Protein AF-A0A657LLU6-F1 (afdb_monomer_lite)

Foldseek 3Di:
DLLLVLADPQADPVLSVQAVVQVVVVVVCVVVVQDCPQQRSVLNNVVRVDHDPDHDRYPVVCVVVSVVSVVVVCCVVVPPVPDPPDDDPPCPDLVNLLVVQLVCLVVVHDDDPVSDDPVSVVVNVVVVSDDPVSCVVNVVD

Secondary structure (DSSP, 8-state):
-HHHHT--TTS-HHHHHHHHTTTHHHHHHHHTT--IIIIIHHHHHHHHSS--SSPP--GGGGHHHHHHHHHHHHHHHHS-S----SSS-----HHHHHHHHHHHHHTTPPPPGGG--HHHHHHHHHTTSS-HHHHHHTT--

Structure (mmCIF, N/CA/C/O backbone):
data_AF-A0A657LLU6-F1
#
_entry.id   AF-A0A657LLU6-F1
#
loop_
_atom_site.group_PDB
_atom_site.id
_atom_site.type_symbol
_atom_site.label_atom_id
_atom_site.label_alt_id
_atom_site.label_comp_id
_atom_site.label_asym_id
_atom_site.label_entity_id
_atom_site.label_seq_id
_atom_site.pdbx_PDB_ins_code
_atom_site.Cartn_x
_atom_site.Cartn_y
_atom_site.Cartn_z
_atom_site.occupancy
_atom_site.B_iso_or_equiv
_atom_site.auth_seq_id
_atom_site.auth_comp_id
_atom_site.auth_asym_id
_atom_site.auth_atom_id
_atom_site.pdbx_PDB_model_num
ATOM 1 N N . MET A 1 1 ? 20.378 -10.695 -11.545 1.00 58.78 1 MET A N 1
ATOM 2 C CA . MET A 1 1 ? 19.744 -12.019 -11.771 1.00 58.78 1 MET A CA 1
ATOM 3 C C . MET A 1 1 ? 18.406 -12.171 -11.033 1.00 58.78 1 MET A C 1
ATOM 5 O O . MET A 1 1 ? 17.454 -12.607 -11.664 1.00 58.78 1 MET A O 1
ATOM 9 N N . ALA A 1 2 ? 18.279 -11.768 -9.758 1.00 68.75 2 ALA A N 1
ATOM 10 C CA . ALA A 1 2 ? 17.047 -11.951 -8.966 1.00 68.75 2 ALA A CA 1
ATOM 11 C C . ALA A 1 2 ? 15.778 -11.286 -9.551 1.00 68.75 2 ALA A C 1
ATOM 13 O O . ALA A 1 2 ? 14.717 -11.901 -9.562 1.00 68.75 2 ALA A O 1
ATOM 14 N N . CYS A 1 3 ? 15.879 -10.075 -10.115 1.00 68.19 3 CYS A N 1
ATOM 15 C CA . CYS A 1 3 ? 14.708 -9.369 -10.662 1.00 68.19 3 CYS A CA 1
ATOM 16 C C . CYS A 1 3 ? 14.079 -10.062 -11.878 1.00 68.19 3 CYS A C 1
ATOM 18 O O . CYS A 1 3 ? 12.865 -10.028 -12.031 1.00 68.19 3 CYS A O 1
ATOM 20 N N . LEU A 1 4 ? 14.883 -10.710 -12.730 1.00 73.25 4 LEU A N 1
ATOM 21 C CA . LEU A 1 4 ? 14.366 -11.482 -13.867 1.00 73.25 4 LEU A CA 1
ATOM 22 C C . LEU A 1 4 ? 13.708 -12.787 -13.407 1.00 73.25 4 LEU A C 1
ATOM 24 O O . LEU A 1 4 ? 12.718 -13.203 -13.999 1.00 73.25 4 LEU A O 1
ATOM 28 N N . ALA A 1 5 ? 14.233 -13.404 -12.344 1.00 74.50 5 ALA A N 1
ATOM 29 C CA . ALA A 1 5 ? 13.663 -14.612 -11.751 1.00 74.50 5 ALA A CA 1
ATOM 30 C C . ALA A 1 5 ? 12.325 -14.344 -11.037 1.00 74.50 5 ALA A C 1
ATOM 32 O O . ALA A 1 5 ? 11.454 -15.206 -11.031 1.00 74.50 5 ALA A O 1
ATOM 33 N N . ALA A 1 6 ? 12.136 -13.144 -10.480 1.00 73.12 6 ALA A N 1
ATOM 34 C CA . ALA A 1 6 ? 10.873 -12.732 -9.866 1.00 73.12 6 ALA A CA 1
ATOM 35 C C . ALA A 1 6 ? 9.781 -12.347 -10.881 1.00 73.12 6 ALA A C 1
ATOM 37 O O . ALA A 1 6 ? 8.622 -12.191 -10.500 1.00 73.12 6 ALA A O 1
ATOM 38 N N . CYS A 1 7 ? 10.119 -12.187 -12.163 1.00 72.81 7 CYS A N 1
ATOM 39 C CA . CYS A 1 7 ? 9.133 -11.930 -13.207 1.00 72.81 7 CYS A CA 1
ATOM 40 C C . CYS A 1 7 ? 8.427 -13.232 -13.623 1.00 72.81 7 CYS A C 1
ATOM 42 O O . CYS A 1 7 ? 9.064 -14.179 -14.088 1.00 72.81 7 CYS A O 1
ATOM 44 N N . GLY A 1 8 ? 7.098 -13.254 -13.505 1.00 68.94 8 GLY A N 1
ATOM 45 C CA . GLY A 1 8 ? 6.243 -14.377 -13.893 1.00 68.94 8 GLY A CA 1
ATOM 46 C C . GLY A 1 8 ? 6.024 -14.517 -15.406 1.00 68.94 8 GLY A C 1
ATOM 47 O O . GLY A 1 8 ? 6.736 -13.933 -16.232 1.00 68.94 8 GLY A O 1
ATOM 48 N N . GLU A 1 9 ? 5.002 -15.295 -15.774 1.00 67.12 9 GLU A N 1
ATOM 49 C CA . GLU A 1 9 ? 4.618 -15.595 -17.167 1.00 67.12 9 GLU A CA 1
ATOM 50 C C . GLU A 1 9 ? 4.168 -14.371 -17.978 1.00 67.12 9 GLU A C 1
ATOM 52 O O . GLU A 1 9 ? 4.172 -14.409 -19.206 1.00 67.12 9 GLU A O 1
ATOM 57 N N . GLY A 1 10 ? 3.817 -13.261 -17.324 1.00 63.09 10 GLY A N 1
ATOM 58 C CA . GLY A 1 10 ? 3.420 -12.031 -18.007 1.00 63.09 10 GLY A CA 1
ATOM 59 C C . GLY A 1 10 ? 4.554 -11.305 -18.732 1.00 63.09 10 GLY A C 1
ATOM 60 O O . GLY A 1 10 ? 4.281 -10.386 -19.503 1.00 63.09 10 GLY A O 1
ATOM 61 N N . LEU A 1 11 ? 5.814 -11.703 -18.516 1.00 69.69 11 LEU A N 1
ATOM 62 C CA . LEU A 1 11 ? 6.972 -11.151 -19.217 1.00 69.69 11 LEU A CA 1
ATOM 63 C C . LEU A 1 11 ? 7.514 -12.169 -20.234 1.00 69.69 11 LEU A C 1
ATOM 65 O O . LEU A 1 11 ? 8.281 -13.064 -19.871 1.00 69.69 11 LEU A O 1
ATOM 69 N N . CYS A 1 12 ? 7.125 -12.015 -21.503 1.00 72.75 12 CYS A N 1
ATOM 70 C CA . CYS A 1 12 ? 7.584 -12.850 -22.620 1.00 72.75 12 CYS A CA 1
ATOM 71 C C . CYS A 1 12 ? 9.115 -12.809 -22.798 1.00 72.75 12 CYS A C 1
ATOM 73 O O . CYS A 1 12 ? 9.772 -11.839 -22.417 1.00 72.75 12 CYS A O 1
ATOM 75 N N . VAL A 1 13 ? 9.688 -13.842 -23.426 1.00 74.50 13 VAL A N 1
ATOM 76 C CA . VAL A 1 13 ? 11.148 -14.015 -23.586 1.00 74.50 13 VAL A CA 1
ATOM 77 C C . VAL A 1 13 ? 11.813 -12.829 -24.299 1.00 74.50 13 VAL A C 1
ATOM 79 O O . VAL A 1 13 ? 12.856 -12.358 -23.852 1.00 74.50 13 VAL A O 1
ATOM 82 N N . GLU A 1 14 ? 11.185 -12.276 -25.338 1.00 75.75 14 GLU A N 1
ATOM 83 C CA . GLU A 1 14 ? 11.700 -11.088 -26.039 1.00 75.75 14 GLU A CA 1
ATOM 84 C C . GLU A 1 14 ? 11.740 -9.850 -25.133 1.00 75.75 14 GLU A C 1
ATOM 86 O O . GLU A 1 14 ? 12.731 -9.122 -25.093 1.00 75.75 14 GLU A O 1
ATOM 91 N N . ALA A 1 15 ? 10.690 -9.643 -24.334 1.00 74.38 15 ALA A N 1
ATOM 92 C CA . ALA A 1 15 ? 10.636 -8.550 -23.370 1.00 74.38 15 ALA A CA 1
ATOM 93 C C . ALA A 1 15 ? 11.709 -8.705 -22.278 1.00 74.38 15 ALA A C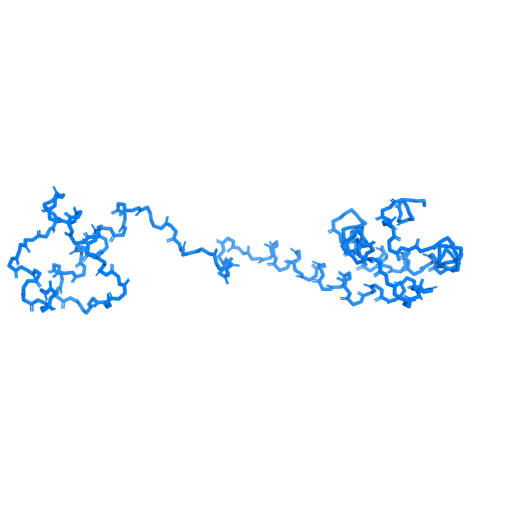 1
ATOM 95 O O . ALA A 1 15 ? 12.297 -7.710 -21.859 1.00 74.38 15 ALA A O 1
ATOM 96 N N . ARG A 1 16 ? 12.020 -9.945 -21.862 1.00 77.44 16 ARG A N 1
ATOM 97 C CA . ARG A 1 16 ? 13.098 -10.244 -20.900 1.00 77.44 16 ARG A CA 1
ATOM 98 C C . ARG A 1 16 ? 14.473 -9.831 -21.425 1.00 77.44 16 ARG A C 1
ATOM 100 O O . ARG A 1 16 ? 15.246 -9.245 -20.672 1.00 77.44 16 ARG A O 1
ATOM 107 N N . ALA A 1 17 ? 14.763 -10.087 -22.700 1.00 79.81 17 ALA A N 1
ATOM 108 C CA . ALA A 1 17 ? 16.033 -9.695 -23.309 1.00 79.81 17 ALA A CA 1
ATOM 109 C C . ALA A 1 17 ? 16.181 -8.164 -23.389 1.00 79.81 17 ALA A C 1
ATOM 111 O O . ALA A 1 17 ? 17.218 -7.615 -23.020 1.00 79.81 17 ALA A O 1
ATOM 112 N N . VAL A 1 18 ? 15.120 -7.462 -23.804 1.00 81.25 18 VAL A N 1
ATOM 113 C CA . VAL A 1 18 ? 15.137 -5.995 -23.945 1.00 81.25 18 VAL A CA 1
ATOM 114 C C . VAL A 1 18 ? 15.208 -5.301 -22.584 1.00 81.25 18 VAL A C 1
ATOM 116 O O . VAL A 1 18 ? 16.009 -4.387 -22.392 1.00 81.25 18 VAL A O 1
ATOM 119 N N . ILE A 1 19 ? 14.417 -5.752 -21.607 1.00 81.44 19 ILE A N 1
ATOM 120 C CA . ILE A 1 19 ? 14.376 -5.113 -20.289 1.00 81.44 19 ILE A CA 1
ATOM 121 C C . ILE A 1 19 ? 15.696 -5.286 -19.530 1.00 81.44 19 ILE A C 1
ATOM 123 O O . ILE A 1 19 ? 16.092 -4.387 -18.784 1.00 81.44 19 ILE A O 1
ATOM 127 N N . GLN A 1 20 ? 16.423 -6.387 -19.761 1.00 79.75 20 GLN A N 1
ATOM 128 C CA . GLN A 1 20 ? 17.731 -6.638 -19.156 1.00 79.75 20 GLN A CA 1
ATOM 129 C C . GLN A 1 20 ? 18.755 -5.547 -19.505 1.00 79.75 20 GLN A C 1
ATOM 131 O O . GLN A 1 20 ? 19.539 -5.172 -18.637 1.00 79.75 20 GLN A O 1
ATOM 136 N N . ALA A 1 21 ? 18.698 -4.964 -20.707 1.00 81.00 21 ALA A N 1
ATOM 137 C CA . ALA A 1 21 ? 19.568 -3.849 -21.091 1.00 81.00 21 ALA A CA 1
ATOM 138 C C . ALA A 1 21 ? 19.330 -2.581 -20.246 1.00 81.00 21 ALA A C 1
ATOM 140 O O . ALA A 1 21 ? 20.221 -1.751 -20.098 1.00 81.00 21 ALA A O 1
ATOM 141 N N . THR A 1 22 ? 18.145 -2.447 -19.640 1.00 79.75 22 THR A N 1
ATOM 142 C CA . THR A 1 22 ? 17.798 -1.325 -18.751 1.00 79.75 22 THR A CA 1
ATOM 143 C C . THR A 1 22 ? 18.040 -1.619 -17.268 1.00 79.75 22 THR A C 1
ATOM 145 O O . THR A 1 22 ? 17.611 -0.842 -16.417 1.00 79.75 22 THR A O 1
ATOM 148 N N . ALA A 1 23 ? 18.731 -2.719 -16.936 1.00 77.69 23 ALA A N 1
ATOM 149 C CA . ALA A 1 23 ? 19.122 -3.071 -15.568 1.00 77.69 23 ALA A CA 1
ATOM 150 C C . ALA A 1 23 ? 19.720 -1.928 -14.713 1.00 77.69 23 ALA A C 1
ATOM 152 O O . ALA A 1 23 ? 19.378 -1.906 -13.531 1.00 77.69 23 ALA A O 1
ATOM 153 N N . PRO A 1 24 ? 20.503 -0.950 -15.232 1.00 83.38 24 PRO A N 1
ATOM 154 C CA . PRO A 1 24 ? 20.995 0.172 -14.415 1.00 83.38 24 PRO A CA 1
ATOM 155 C C . PRO A 1 24 ? 19.900 1.024 -13.748 1.00 83.38 24 PRO A C 1
ATOM 157 O O . PRO A 1 24 ? 20.171 1.741 -12.790 1.00 83.38 24 PRO A O 1
ATOM 160 N N . VAL A 1 25 ? 18.643 0.942 -14.195 1.00 84.19 25 VAL A N 1
ATOM 161 C CA . VAL A 1 25 ? 17.513 1.588 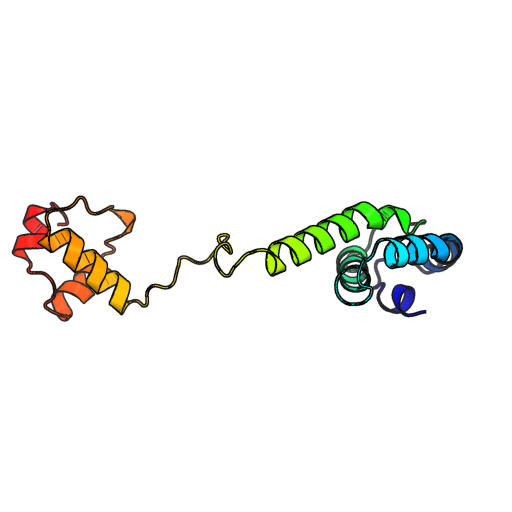-13.500 1.00 84.19 25 VAL A CA 1
ATOM 162 C C . VAL A 1 25 ? 17.298 0.990 -12.103 1.00 84.19 25 VAL A C 1
ATOM 164 O O . VAL A 1 25 ? 16.907 1.706 -11.184 1.00 84.19 25 VAL A O 1
ATOM 167 N N . ILE A 1 26 ? 17.587 -0.304 -11.926 1.00 81.69 26 ILE A N 1
ATOM 168 C CA . ILE A 1 26 ? 17.484 -0.996 -10.636 1.00 81.69 26 ILE A CA 1
ATOM 169 C C . ILE A 1 26 ? 18.549 -0.464 -9.673 1.00 81.69 26 ILE A C 1
ATOM 171 O O . ILE A 1 26 ? 18.231 -0.209 -8.515 1.00 81.69 26 ILE A O 1
ATOM 175 N N . ASP A 1 27 ? 19.774 -0.220 -10.151 1.00 83.06 27 ASP A N 1
ATOM 176 C CA . ASP A 1 27 ? 20.812 0.468 -9.372 1.00 83.06 27 ASP A CA 1
ATOM 177 C C . ASP A 1 27 ? 20.364 1.866 -8.942 1.00 83.06 27 ASP A C 1
ATOM 179 O O . ASP A 1 27 ? 20.545 2.240 -7.785 1.00 83.06 27 ASP A O 1
ATOM 183 N N . GLY A 1 28 ? 19.682 2.602 -9.825 1.00 85.38 28 GLY A N 1
ATOM 184 C CA . GLY A 1 28 ? 19.052 3.875 -9.472 1.00 85.38 28 GLY A CA 1
ATOM 185 C C . GLY A 1 28 ? 18.021 3.746 -8.345 1.00 85.38 28 GLY A C 1
ATOM 186 O O . GLY A 1 28 ? 17.942 4.617 -7.479 1.00 85.38 28 GLY A O 1
ATOM 187 N N . TRP A 1 29 ? 17.256 2.651 -8.303 1.00 84.88 29 TRP A N 1
ATOM 188 C CA . TRP A 1 29 ? 16.325 2.400 -7.204 1.00 84.88 29 TRP A CA 1
ATOM 189 C C . TRP A 1 29 ? 17.041 2.028 -5.898 1.00 84.88 29 TRP A C 1
ATOM 191 O O . TRP A 1 29 ? 16.694 2.545 -4.838 1.00 84.88 29 TRP A O 1
ATOM 201 N N . MET A 1 30 ? 18.071 1.186 -5.956 1.00 84.62 30 MET A N 1
ATOM 202 C CA . MET A 1 30 ? 18.856 0.838 -4.768 1.00 84.62 30 MET A CA 1
ATOM 203 C C . MET A 1 30 ? 19.560 2.072 -4.183 1.00 84.62 30 MET A C 1
ATOM 205 O O . MET A 1 30 ? 19.512 2.290 -2.975 1.00 84.62 30 MET A O 1
ATOM 209 N N . ALA A 1 31 ? 20.126 2.933 -5.036 1.00 84.69 31 ALA A N 1
ATOM 210 C CA . ALA A 1 31 ? 20.747 4.194 -4.626 1.00 84.69 31 ALA A CA 1
ATOM 211 C C . ALA A 1 31 ? 19.744 5.180 -3.999 1.00 84.69 31 ALA A C 1
ATOM 213 O O . ALA A 1 31 ? 20.105 5.949 -3.112 1.00 84.69 31 ALA A O 1
ATOM 214 N N . ALA A 1 32 ? 18.479 5.139 -4.424 1.00 84.81 32 ALA A N 1
ATOM 215 C CA . ALA A 1 32 ? 17.399 5.928 -3.835 1.00 84.81 32 ALA A CA 1
ATOM 216 C C . ALA A 1 32 ? 16.853 5.348 -2.511 1.00 84.81 32 ALA A C 1
ATOM 218 O O . ALA A 1 32 ? 15.982 5.963 -1.899 1.00 84.81 32 ALA A O 1
ATOM 219 N N . GLY A 1 33 ? 17.348 4.189 -2.058 1.00 85.50 33 GLY A N 1
ATOM 220 C CA . GLY A 1 33 ? 16.935 3.550 -0.804 1.00 85.50 33 GLY A CA 1
ATOM 221 C C . GLY A 1 33 ? 15.710 2.635 -0.920 1.00 85.50 33 GLY A C 1
ATOM 222 O O . GLY A 1 33 ? 15.110 2.279 0.097 1.00 85.50 33 GLY A O 1
ATOM 223 N N . TYR A 1 34 ? 15.319 2.248 -2.138 1.00 86.25 34 TYR A N 1
ATOM 224 C CA . TYR A 1 34 ? 14.293 1.223 -2.334 1.00 86.25 34 TYR A CA 1
ATOM 225 C C . TYR A 1 34 ? 14.845 -0.159 -1.982 1.00 86.25 34 TYR A C 1
ATOM 227 O O . TYR A 1 34 ? 15.967 -0.508 -2.348 1.00 86.25 34 TYR A O 1
ATOM 235 N N . ASP A 1 35 ? 14.032 -0.964 -1.301 1.00 85.62 35 ASP A N 1
ATOM 236 C CA . ASP A 1 35 ? 14.441 -2.306 -0.896 1.00 85.62 35 ASP A CA 1
ATOM 237 C C . ASP A 1 35 ? 14.161 -3.317 -2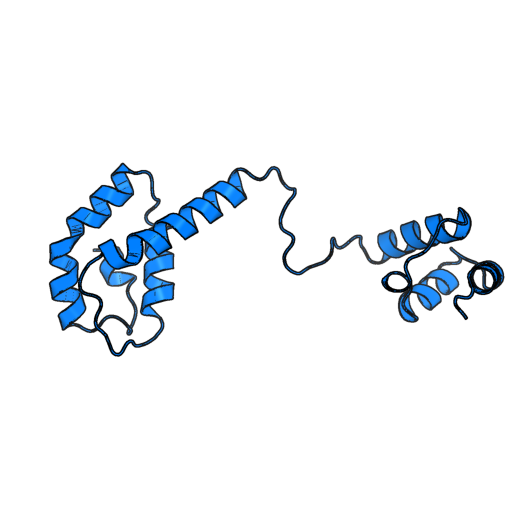.009 1.00 85.62 35 ASP A C 1
ATOM 239 O O . ASP A 1 35 ? 13.060 -3.360 -2.575 1.00 85.62 35 ASP A O 1
ATOM 243 N N . LEU A 1 36 ? 15.151 -4.155 -2.310 1.00 84.00 36 LEU A N 1
ATOM 244 C CA . LEU A 1 36 ? 15.023 -5.160 -3.353 1.00 84.00 36 LEU A CA 1
ATOM 245 C C . LEU A 1 36 ? 13.916 -6.166 -3.026 1.00 84.00 36 LEU A C 1
ATOM 247 O O . LEU A 1 36 ? 13.037 -6.386 -3.858 1.00 84.00 36 LEU A O 1
ATOM 251 N N . ASP A 1 37 ? 13.935 -6.737 -1.827 1.00 81.38 37 ASP A N 1
ATOM 252 C CA . ASP A 1 37 ? 13.046 -7.830 -1.442 1.00 81.38 37 ASP A CA 1
ATOM 253 C C . ASP A 1 37 ? 11.650 -7.323 -1.079 1.00 81.38 37 ASP A C 1
ATOM 255 O O . ASP A 1 37 ? 10.638 -7.861 -1.524 1.00 81.38 37 ASP A O 1
ATOM 259 N N . ALA A 1 38 ? 11.578 -6.220 -0.338 1.00 80.06 38 ALA A N 1
ATOM 260 C CA . ALA A 1 38 ? 10.316 -5.724 0.182 1.00 80.06 38 ALA A CA 1
ATOM 261 C C . ALA A 1 38 ? 9.572 -4.779 -0.780 1.00 80.06 38 ALA A C 1
ATOM 263 O O . ALA A 1 38 ? 8.338 -4.729 -0.709 1.00 80.06 38 ALA A O 1
ATOM 264 N N . ASP A 1 39 ? 10.257 -4.063 -1.687 1.00 84.00 39 ASP A N 1
ATOM 265 C CA . ASP A 1 39 ? 9.618 -3.145 -2.648 1.00 84.00 39 ASP A CA 1
ATOM 266 C C . ASP A 1 39 ? 9.663 -3.664 -4.089 1.00 84.00 39 ASP A C 1
ATOM 268 O O . ASP A 1 39 ? 8.627 -3.727 -4.755 1.00 84.00 39 ASP A O 1
ATOM 272 N N . ILE A 1 40 ? 10.847 -4.025 -4.586 1.00 84.19 40 ILE A N 1
ATOM 273 C CA . ILE A 1 40 ? 11.063 -4.258 -6.020 1.00 84.19 40 ILE A CA 1
ATOM 274 C C . ILE A 1 40 ? 10.501 -5.621 -6.447 1.00 84.19 40 ILE A C 1
ATOM 276 O O . ILE A 1 40 ? 9.579 -5.667 -7.265 1.00 84.19 40 ILE A O 1
ATOM 280 N N . LEU A 1 41 ? 10.991 -6.731 -5.884 1.00 85.62 41 LEU A N 1
ATOM 281 C CA . LEU A 1 41 ? 10.556 -8.090 -6.246 1.00 85.62 41 LEU A CA 1
ATOM 282 C C . LEU A 1 41 ? 9.027 -8.296 -6.182 1.00 85.62 41 LEU A C 1
ATOM 284 O O . LEU A 1 41 ? 8.461 -8.790 -7.162 1.00 85.62 41 LEU A O 1
ATOM 288 N N . PRO A 1 42 ? 8.310 -7.893 -5.116 1.00 82.88 42 PRO A N 1
ATOM 289 C CA . PRO A 1 42 ? 6.864 -8.085 -5.032 1.00 82.88 42 PRO A CA 1
ATOM 290 C C . PRO A 1 42 ? 6.081 -7.230 -6.034 1.00 82.88 42 PRO A C 1
ATOM 292 O O . PRO A 1 42 ? 5.027 -7.661 -6.505 1.00 82.88 42 PRO A O 1
ATOM 295 N N . VAL A 1 43 ? 6.572 -6.038 -6.403 1.00 85.75 43 VAL A N 1
ATOM 296 C CA . VAL A 1 43 ? 5.957 -5.237 -7.478 1.00 85.75 43 VAL A CA 1
ATOM 297 C C . VAL A 1 43 ? 6.108 -5.941 -8.817 1.00 85.75 43 VAL A C 1
ATOM 299 O O . VAL A 1 43 ? 5.141 -6.003 -9.580 1.00 85.75 43 VAL A O 1
ATOM 302 N N . LEU A 1 44 ? 7.291 -6.492 -9.089 1.00 84.06 44 LEU A N 1
ATOM 303 C CA . LEU A 1 44 ? 7.546 -7.245 -10.311 1.00 84.06 44 LEU A CA 1
ATOM 304 C C . LEU A 1 44 ? 6.654 -8.480 -10.387 1.00 84.06 44 LEU A C 1
ATOM 306 O O . LEU A 1 44 ? 5.952 -8.639 -11.385 1.00 84.06 44 LEU A O 1
ATOM 310 N N . GLN A 1 45 ? 6.581 -9.284 -9.324 1.00 81.38 45 GLN A N 1
ATOM 311 C CA . GLN A 1 45 ? 5.695 -10.451 -9.259 1.00 81.38 45 GLN A CA 1
ATOM 312 C C . GLN A 1 45 ? 4.235 -10.060 -9.498 1.00 81.38 45 GLN A C 1
ATOM 314 O O . GLN A 1 45 ? 3.598 -10.584 -10.406 1.00 81.38 45 GLN A O 1
ATOM 319 N N . ALA A 1 46 ? 3.709 -9.080 -8.756 1.00 81.62 46 ALA A N 1
ATOM 320 C CA . ALA A 1 46 ? 2.309 -8.673 -8.871 1.00 81.62 46 ALA A CA 1
ATOM 321 C C . ALA A 1 46 ? 1.955 -8.145 -10.272 1.00 81.62 46 ALA A C 1
ATOM 323 O O . ALA A 1 46 ? 0.863 -8.398 -10.782 1.00 81.62 46 ALA A O 1
ATOM 324 N N . ARG A 1 47 ? 2.870 -7.403 -10.908 1.00 79.88 47 ARG A N 1
ATOM 325 C CA . ARG A 1 47 ? 2.643 -6.808 -12.234 1.00 79.88 47 ARG A CA 1
ATOM 326 C C . ARG A 1 47 ? 2.879 -7.776 -13.387 1.00 79.88 47 ARG A C 1
ATOM 328 O O . ARG A 1 47 ? 2.283 -7.582 -14.441 1.00 79.88 47 ARG A O 1
ATOM 335 N N . THR A 1 48 ? 3.710 -8.794 -13.192 1.00 77.31 48 THR A N 1
ATOM 336 C CA . THR A 1 48 ? 3.983 -9.843 -14.190 1.00 77.31 48 THR A CA 1
ATOM 337 C C . THR A 1 48 ? 3.165 -11.116 -13.962 1.00 77.31 48 THR A C 1
ATOM 339 O O . THR A 1 48 ? 3.293 -12.065 -14.730 1.00 77.31 48 THR A O 1
ATOM 342 N N . LEU A 1 49 ? 2.286 -11.131 -12.951 1.00 75.81 49 LEU A N 1
ATOM 343 C CA . LEU A 1 49 ? 1.382 -12.247 -12.660 1.00 75.81 49 LEU A CA 1
ATOM 344 C C . LEU A 1 49 ? 0.363 -12.488 -13.782 1.00 75.81 49 LEU A C 1
ATOM 346 O O . LEU A 1 49 ? -0.022 -13.623 -14.040 1.00 75.81 49 LEU A O 1
ATOM 350 N N . ARG A 1 50 ? -0.108 -11.421 -14.438 1.00 70.44 50 ARG A N 1
ATOM 351 C CA . ARG A 1 50 ? -1.086 -11.512 -15.529 1.00 70.44 50 ARG A CA 1
ATOM 352 C C . ARG A 1 50 ? -0.403 -11.310 -16.872 1.00 70.44 50 ARG A C 1
ATOM 354 O O . ARG A 1 50 ? 0.413 -10.402 -17.025 1.00 70.44 50 ARG A O 1
ATOM 361 N N . LYS A 1 51 ? -0.795 -12.126 -17.851 1.00 66.19 51 LYS A N 1
ATOM 362 C CA . LYS A 1 51 ? -0.354 -11.989 -19.239 1.00 66.19 51 LYS A CA 1
ATOM 363 C C . LYS A 1 51 ? -0.827 -10.646 -19.798 1.00 66.19 51 LYS A C 1
ATOM 365 O O . LYS A 1 51 ? -2.003 -10.303 -19.673 1.00 66.19 51 LYS A O 1
ATOM 370 N N . ARG A 1 52 ? 0.103 -9.877 -20.364 1.00 66.38 52 ARG A N 1
ATOM 371 C CA . ARG A 1 52 ? -0.178 -8.619 -21.066 1.00 66.38 52 ARG A CA 1
ATOM 372 C C . ARG A 1 52 ? -0.074 -8.827 -22.568 1.00 66.38 52 ARG A C 1
ATOM 374 O O . ARG A 1 52 ? 0.777 -9.588 -23.017 1.00 66.38 52 ARG A O 1
ATOM 381 N N . ASP A 1 53 ? -0.908 -8.089 -23.291 1.00 66.69 53 ASP A N 1
ATOM 382 C CA . ASP A 1 53 ? -0.821 -7.944 -24.746 1.00 66.69 53 ASP A CA 1
ATOM 383 C C . ASP A 1 53 ? 0.394 -7.080 -25.128 1.00 66.69 53 ASP A C 1
ATOM 385 O O . ASP A 1 53 ? 1.194 -7.447 -25.982 1.00 66.69 53 ASP A O 1
ATOM 389 N N . ASP A 1 54 ? 0.615 -5.985 -24.389 1.00 71.75 54 ASP A N 1
ATOM 390 C CA . ASP A 1 54 ? 1.753 -5.088 -24.593 1.00 71.75 54 ASP A CA 1
ATOM 391 C C . ASP A 1 54 ? 2.992 -5.484 -23.767 1.00 71.75 54 ASP A C 1
ATOM 393 O O . ASP A 1 54 ? 2.954 -5.394 -22.523 1.00 71.75 54 ASP A O 1
ATOM 397 N N . PRO A 1 55 ? 4.121 -5.828 -24.421 1.00 70.38 55 PRO A N 1
ATOM 398 C CA . PRO A 1 55 ? 5.352 -6.215 -23.746 1.00 70.38 55 PRO A CA 1
ATOM 399 C C . PRO A 1 55 ? 6.027 -5.017 -23.068 1.00 70.38 55 PRO A C 1
ATOM 401 O O . PRO A 1 55 ? 6.258 -3.970 -23.675 1.00 70.38 55 PRO A O 1
ATOM 404 N N . ILE A 1 56 ? 6.402 -5.188 -21.801 1.00 76.75 56 ILE A N 1
ATOM 405 C CA . ILE A 1 56 ? 7.118 -4.170 -21.024 1.00 76.75 56 ILE A CA 1
ATOM 406 C C . ILE A 1 56 ? 8.599 -4.214 -21.399 1.00 76.75 56 ILE A C 1
ATOM 408 O O . ILE A 1 56 ? 9.256 -5.235 -21.218 1.00 76.75 56 ILE A O 1
ATOM 412 N N . ARG A 1 57 ? 9.129 -3.101 -21.911 1.00 79.19 57 ARG A N 1
ATOM 413 C CA . ARG A 1 57 ? 10.495 -3.037 -22.463 1.00 79.19 57 ARG A CA 1
ATOM 414 C C . ARG A 1 57 ? 11.517 -2.367 -21.545 1.00 79.19 57 ARG A C 1
ATOM 416 O O . ARG A 1 57 ? 12.707 -2.469 -21.807 1.00 79.19 57 ARG A O 1
ATOM 423 N N . THR A 1 58 ? 11.086 -1.684 -20.483 1.00 82.06 58 THR A N 1
ATOM 424 C CA . THR A 1 58 ? 11.988 -0.937 -19.592 1.00 82.06 58 THR A CA 1
ATOM 425 C C . THR A 1 58 ? 11.607 -1.115 -18.125 1.00 82.06 58 THR A C 1
ATOM 427 O O . THR A 1 58 ? 10.423 -1.125 -17.777 1.00 82.06 58 THR A O 1
ATOM 430 N N . TRP A 1 59 ? 12.605 -1.206 -17.238 1.00 83.00 59 TRP A N 1
ATOM 431 C CA . TRP A 1 59 ? 12.352 -1.243 -15.790 1.00 83.00 59 TRP A CA 1
ATOM 432 C C . TRP A 1 59 ? 11.699 0.050 -15.286 1.00 83.00 59 TRP A C 1
ATOM 434 O O . TRP A 1 59 ? 10.904 0.007 -14.351 1.00 83.00 59 TRP A O 1
ATOM 444 N N . ALA A 1 60 ? 11.933 1.182 -15.959 1.00 83.38 60 ALA A N 1
ATOM 445 C CA . ALA A 1 60 ? 11.350 2.480 -15.616 1.00 83.38 60 ALA A CA 1
ATOM 446 C C . ALA A 1 60 ? 9.809 2.472 -15.553 1.00 83.38 60 ALA A C 1
ATOM 448 O O . ALA A 1 60 ? 9.220 3.243 -14.797 1.00 83.38 60 ALA A O 1
ATOM 449 N N . TYR A 1 61 ? 9.151 1.566 -16.286 1.00 83.44 61 TYR A N 1
ATOM 450 C CA . TYR A 1 61 ? 7.704 1.366 -16.198 1.00 83.44 61 TYR A CA 1
ATOM 451 C C . TYR A 1 61 ? 7.231 1.018 -14.775 1.00 83.44 61 TYR A C 1
ATOM 453 O O . TYR A 1 61 ? 6.140 1.409 -14.360 1.00 83.44 61 TYR A O 1
ATOM 461 N N . PHE A 1 62 ? 8.052 0.299 -14.006 1.00 83.19 62 PHE A N 1
ATOM 462 C CA . PHE A 1 62 ? 7.715 -0.121 -12.649 1.00 83.19 62 PHE A CA 1
ATOM 463 C C . PHE A 1 62 ? 8.052 0.932 -11.591 1.00 83.19 62 PHE A C 1
ATOM 465 O O . PHE A 1 62 ? 7.529 0.827 -10.485 1.00 83.19 62 PHE A O 1
ATOM 472 N N . THR A 1 63 ? 8.829 1.974 -11.917 1.00 85.75 63 THR A N 1
ATOM 473 C CA . THR A 1 63 ? 9.197 3.059 -10.988 1.00 85.75 63 THR A CA 1
ATOM 474 C C . THR A 1 63 ? 8.008 3.613 -10.191 1.00 85.75 63 THR A C 1
ATOM 476 O O . THR A 1 63 ? 8.093 3.625 -8.964 1.00 85.75 63 THR A O 1
ATOM 479 N N . PRO A 1 64 ? 6.868 4.012 -10.800 1.00 85.25 64 PRO A N 1
ATOM 480 C CA . PRO A 1 64 ? 5.734 4.523 -10.025 1.00 85.25 64 PRO A CA 1
ATOM 481 C C . PRO A 1 64 ? 5.117 3.467 -9.095 1.00 85.25 64 PRO A C 1
ATOM 483 O O . PRO A 1 64 ? 4.603 3.798 -8.027 1.00 85.25 64 PRO A O 1
ATOM 486 N N . ALA A 1 65 ? 5.164 2.188 -9.474 1.00 84.81 65 ALA A N 1
ATOM 487 C CA . ALA A 1 65 ? 4.637 1.102 -8.655 1.00 84.81 65 ALA A CA 1
ATOM 488 C C . ALA A 1 65 ? 5.567 0.760 -7.477 1.00 84.81 65 ALA A C 1
ATOM 490 O O . ALA A 1 65 ? 5.073 0.549 -6.370 1.00 84.81 65 ALA A O 1
ATOM 491 N N . VAL A 1 66 ? 6.887 0.768 -7.699 1.00 86.44 66 VAL A N 1
ATOM 492 C CA . VAL A 1 66 ? 7.911 0.612 -6.652 1.00 86.44 66 VAL A CA 1
ATOM 493 C C . VAL A 1 66 ? 7.835 1.776 -5.666 1.00 86.44 66 VAL A C 1
ATOM 495 O O . VAL A 1 66 ? 7.711 1.543 -4.466 1.00 86.44 66 VAL A O 1
ATOM 498 N N . ALA A 1 67 ? 7.767 3.016 -6.162 1.00 85.88 67 ALA A N 1
ATOM 499 C CA . ALA A 1 67 ? 7.611 4.209 -5.331 1.00 85.88 67 ALA A CA 1
ATOM 500 C C . ALA A 1 67 ? 6.346 4.150 -4.464 1.00 85.88 67 ALA A C 1
ATOM 502 O O . ALA A 1 67 ? 6.397 4.413 -3.264 1.00 85.88 67 ALA A O 1
ATOM 503 N N . LYS A 1 68 ? 5.208 3.736 -5.042 1.00 83.50 68 LYS A N 1
ATOM 504 C CA . LYS A 1 68 ? 3.958 3.570 -4.290 1.00 83.50 68 LYS A CA 1
ATOM 505 C C . LYS A 1 68 ? 4.088 2.523 -3.184 1.00 83.50 68 LYS A C 1
ATOM 507 O O . LYS A 1 68 ? 3.620 2.767 -2.075 1.00 83.50 68 LYS A O 1
ATOM 512 N N . ARG A 1 69 ? 4.696 1.368 -3.466 1.00 85.94 69 ARG A N 1
ATOM 513 C CA . ARG A 1 69 ? 4.868 0.301 -2.470 1.00 85.94 69 ARG A CA 1
ATOM 514 C C . ARG A 1 69 ? 5.814 0.720 -1.348 1.00 85.94 69 ARG A C 1
ATOM 516 O O . ARG A 1 69 ? 5.488 0.520 -0.183 1.00 85.94 69 ARG A O 1
ATOM 523 N N . HIS A 1 70 ? 6.914 1.374 -1.694 1.00 85.38 70 HIS A N 1
ATOM 524 C CA . HIS A 1 70 ? 7.841 1.927 -0.720 1.00 85.38 70 HIS A CA 1
ATOM 525 C C . HIS A 1 70 ? 7.166 2.965 0.174 1.00 85.38 70 HIS A C 1
ATOM 527 O O . HIS A 1 70 ? 7.241 2.867 1.394 1.00 85.38 70 HIS A O 1
ATOM 533 N N . ALA A 1 71 ? 6.412 3.900 -0.411 1.00 83.56 71 ALA A N 1
ATOM 534 C CA . ALA A 1 71 ? 5.633 4.871 0.349 1.00 83.56 71 ALA A CA 1
ATOM 535 C C . ALA A 1 71 ? 4.611 4.190 1.272 1.00 83.56 71 ALA A C 1
ATOM 537 O O . ALA A 1 71 ? 4.446 4.611 2.412 1.00 83.56 71 ALA A O 1
ATOM 538 N N . GLN A 1 72 ? 3.959 3.109 0.827 1.00 81.31 72 GLN A N 1
ATOM 539 C CA . GLN A 1 72 ? 3.073 2.312 1.680 1.00 81.31 72 GLN A CA 1
ATOM 540 C C . GLN A 1 72 ? 3.829 1.647 2.831 1.00 81.31 72 GLN A C 1
ATOM 542 O O . GLN A 1 72 ? 3.350 1.694 3.960 1.00 81.31 72 GLN A O 1
ATOM 547 N N . ARG A 1 73 ? 5.007 1.065 2.584 1.00 81.31 73 ARG A N 1
ATOM 548 C CA . ARG A 1 73 ? 5.831 0.445 3.629 1.00 81.31 73 ARG A CA 1
ATOM 549 C C . ARG A 1 73 ? 6.327 1.474 4.638 1.00 81.31 73 ARG A C 1
ATOM 551 O O . ARG A 1 73 ? 6.206 1.253 5.838 1.00 81.31 73 ARG A O 1
ATOM 558 N N . VAL A 1 74 ? 6.835 2.608 4.164 1.00 78.62 74 VAL A N 1
ATOM 559 C CA . VAL A 1 74 ? 7.269 3.717 5.017 1.00 78.62 74 VAL A CA 1
ATOM 560 C C . VAL A 1 74 ? 6.082 4.271 5.801 1.00 78.62 74 VAL A C 1
ATOM 562 O O . VAL A 1 74 ? 6.201 4.460 7.002 1.00 78.62 74 VAL A O 1
ATOM 565 N N . ALA A 1 75 ? 4.907 4.442 5.190 1.00 75.06 75 ALA A N 1
ATOM 566 C CA . ALA A 1 75 ? 3.705 4.871 5.903 1.00 75.06 75 ALA A CA 1
ATOM 567 C C . ALA A 1 75 ? 3.228 3.838 6.939 1.00 75.06 75 ALA A C 1
ATOM 569 O O . ALA A 1 75 ? 2.748 4.224 7.998 1.00 75.06 75 ALA A O 1
ATOM 570 N N . LEU A 1 76 ? 3.359 2.537 6.663 1.00 67.75 76 LEU A N 1
ATOM 571 C CA . LEU A 1 76 ? 3.046 1.468 7.617 1.00 67.75 76 LEU A CA 1
ATOM 572 C C . LEU A 1 76 ? 4.042 1.437 8.784 1.00 67.75 76 LEU A C 1
ATOM 574 O O . LEU A 1 76 ? 3.622 1.232 9.917 1.00 67.75 76 LEU A O 1
ATOM 578 N N . THR A 1 77 ? 5.332 1.680 8.527 1.00 65.69 77 THR A N 1
ATOM 579 C CA . THR A 1 77 ? 6.376 1.692 9.566 1.00 65.69 77 THR A CA 1
ATOM 580 C C . THR A 1 77 ? 6.387 2.988 10.379 1.00 65.69 77 THR A C 1
ATOM 582 O O . THR A 1 77 ? 6.698 2.964 11.564 1.00 65.69 77 THR A O 1
ATOM 585 N N . ALA A 1 78 ? 6.048 4.117 9.750 1.00 59.53 78 ALA A N 1
ATOM 586 C CA . ALA A 1 78 ? 5.980 5.436 10.373 1.00 59.53 78 ALA A CA 1
ATOM 587 C C . ALA A 1 78 ? 4.637 5.688 11.064 1.00 59.53 78 ALA A C 1
ATOM 589 O O . ALA A 1 78 ? 4.512 6.659 11.803 1.00 59.53 78 ALA A O 1
ATOM 590 N N . LYS A 1 79 ? 3.630 4.833 10.850 1.00 47.75 79 LYS A N 1
ATOM 591 C CA . LYS A 1 79 ? 2.402 4.853 11.642 1.00 47.75 79 LYS A CA 1
ATOM 592 C C . LYS A 1 79 ? 2.694 4.259 13.022 1.00 47.75 79 LYS A C 1
ATOM 594 O O . LYS A 1 79 ? 2.863 3.043 13.127 1.00 47.75 79 LYS A O 1
ATOM 599 N N . PRO A 1 80 ? 2.693 5.057 14.105 1.00 46.88 80 PRO A N 1
ATOM 600 C CA . PRO A 1 80 ? 2.672 4.499 15.446 1.00 46.88 80 PRO A CA 1
ATOM 601 C C . PRO A 1 80 ? 1.329 3.799 15.641 1.00 46.88 80 PRO A C 1
ATOM 603 O O . PRO A 1 80 ? 0.352 4.473 15.919 1.00 46.88 80 PRO A O 1
ATOM 606 N N . LYS A 1 81 ? 1.261 2.476 15.434 1.00 46.75 81 LYS A N 1
ATOM 607 C CA . LYS A 1 81 ? 0.211 1.538 15.902 1.00 46.75 81 LYS A CA 1
ATOM 608 C C . LYS A 1 81 ? -1.275 1.960 15.784 1.00 46.75 81 LYS A C 1
ATOM 610 O O . LYS A 1 81 ? -2.130 1.308 16.369 1.00 46.75 81 LYS A O 1
ATOM 615 N N . SER A 1 82 ? -1.586 2.987 14.999 1.00 42.78 82 SER A N 1
ATOM 616 C CA . SER A 1 82 ? -2.874 3.677 14.964 1.00 42.78 82 SER A CA 1
ATOM 617 C C . SER A 1 82 ? -3.069 4.271 13.576 1.00 42.78 82 SER A C 1
ATOM 619 O O . SER A 1 82 ? -2.898 5.467 13.381 1.00 42.78 82 SER A O 1
ATOM 621 N N . ALA A 1 83 ? -3.320 3.415 12.584 1.00 44.00 83 ALA A N 1
ATOM 622 C CA . ALA A 1 83 ? -4.098 3.739 11.382 1.00 44.00 83 ALA A CA 1
ATOM 623 C C . ALA A 1 83 ? -3.998 2.577 10.385 1.00 44.00 83 ALA A C 1
ATOM 625 O O . ALA A 1 83 ? -3.219 2.596 9.435 1.00 44.00 83 ALA A O 1
ATOM 626 N N . GLY A 1 84 ? -4.813 1.555 10.597 1.00 39.28 84 GLY A N 1
ATOM 627 C CA . GLY A 1 84 ? -5.056 0.474 9.645 1.00 39.28 84 GLY A CA 1
ATOM 628 C C . GLY A 1 84 ? -6.542 0.338 9.338 1.00 39.28 84 GLY A C 1
ATOM 629 O O . GLY A 1 84 ? -7.018 -0.773 9.174 1.00 39.28 84 GLY A O 1
ATOM 630 N N . GLU A 1 85 ? -7.294 1.440 9.301 1.00 43.28 85 GLU A N 1
ATOM 631 C CA . GLU A 1 85 ? -8.683 1.435 8.842 1.00 43.28 85 GLU A CA 1
ATOM 632 C C . GLU A 1 85 ? -8.722 1.433 7.312 1.00 43.28 85 GLU A C 1
ATOM 634 O O . GLU A 1 85 ? -8.784 2.459 6.640 1.00 43.28 85 GLU A O 1
ATOM 639 N N . THR A 1 86 ? -8.685 0.233 6.745 1.00 41.91 86 THR A N 1
ATOM 640 C CA . THR A 1 86 ? -9.660 -0.156 5.727 1.00 41.91 86 THR A CA 1
ATOM 641 C C . THR A 1 86 ? -9.964 -1.635 5.961 1.00 41.91 86 THR A C 1
ATOM 643 O O . THR A 1 86 ? -9.132 -2.492 5.696 1.00 41.91 86 THR A O 1
ATOM 646 N N . GLN A 1 87 ? -11.166 -1.895 6.487 1.00 40.72 87 GLN A N 1
ATOM 647 C CA . GLN A 1 87 ? -11.835 -3.203 6.566 1.00 40.72 87 GLN A CA 1
ATOM 648 C C . GLN A 1 87 ? -11.370 -4.212 7.629 1.00 40.72 87 GLN A C 1
ATOM 650 O O . GLN A 1 87 ? -11.153 -5.380 7.338 1.00 40.72 87 GLN A O 1
ATOM 655 N N . THR A 1 88 ? -11.387 -3.822 8.900 1.00 37.22 88 THR A N 1
ATOM 656 C CA . THR A 1 88 ? -12.163 -4.531 9.939 1.00 37.22 88 THR A CA 1
ATOM 657 C C . THR A 1 88 ? -12.350 -3.535 11.080 1.00 37.22 88 THR A C 1
ATOM 659 O O . THR A 1 88 ? -11.410 -2.817 11.409 1.00 37.22 88 THR A O 1
ATOM 662 N N . ALA A 1 89 ? -13.563 -3.410 11.622 1.00 43.97 89 ALA A N 1
ATOM 663 C CA . ALA A 1 89 ? -13.827 -2.584 12.801 1.00 43.97 89 ALA A CA 1
ATOM 664 C C . ALA A 1 89 ? -12.788 -2.883 13.901 1.00 43.97 89 ALA A C 1
ATOM 666 O O . ALA A 1 89 ? -12.299 -4.017 13.939 1.00 43.97 89 ALA A O 1
ATOM 667 N N . PRO A 1 90 ? -12.447 -1.933 14.796 1.00 42.38 90 PRO A N 1
ATOM 668 C CA . PRO A 1 90 ? -11.703 -2.288 15.992 1.00 42.38 90 PRO A CA 1
ATOM 669 C C . PRO A 1 90 ? -12.498 -3.409 16.645 1.00 42.38 90 PRO A C 1
ATOM 671 O O . PRO A 1 90 ? -13.644 -3.202 17.049 1.00 42.38 90 PRO A O 1
ATOM 674 N N . THR A 1 91 ? -11.942 -4.616 16.681 1.00 52.12 91 THR A N 1
ATOM 675 C CA . THR A 1 91 ? -12.521 -5.696 17.463 1.00 52.12 91 THR A CA 1
ATOM 676 C C . THR A 1 91 ? -12.235 -5.344 18.918 1.00 52.12 91 THR A C 1
ATOM 678 O O . THR A 1 91 ? -11.429 -5.989 19.579 1.00 52.12 91 THR A O 1
ATOM 681 N N . LEU A 1 92 ? -12.906 -4.298 19.423 1.00 55.00 92 LEU A N 1
ATOM 682 C CA . LEU A 1 92 ? -13.484 -4.382 20.750 1.00 55.00 92 LEU A CA 1
ATOM 683 C C . LEU A 1 92 ? -14.082 -5.777 20.779 1.00 55.00 92 LEU A C 1
ATOM 685 O O . LEU A 1 92 ? -14.890 -6.140 19.912 1.00 55.00 92 LEU A O 1
ATOM 689 N N . SER A 1 93 ? -13.559 -6.606 21.670 1.00 63.25 93 SER A N 1
ATOM 690 C CA . SER A 1 93 ? -14.074 -7.954 21.834 1.00 63.25 93 SER A CA 1
ATOM 691 C C . SER A 1 93 ? -15.597 -7.867 21.950 1.00 63.25 93 SER A C 1
ATOM 693 O O . SER A 1 93 ? -16.134 -6.856 22.410 1.00 63.25 93 SER A O 1
ATOM 695 N N . ALA A 1 94 ? -16.325 -8.903 21.527 1.00 65.62 94 ALA A N 1
ATOM 696 C CA . ALA A 1 94 ? -17.787 -8.887 21.632 1.00 65.62 94 ALA A CA 1
ATOM 697 C C . ALA A 1 94 ? -18.247 -8.456 23.043 1.00 65.62 94 ALA A C 1
ATOM 699 O O . ALA A 1 94 ? -19.230 -7.739 23.183 1.00 65.62 94 ALA A O 1
ATOM 700 N N . GLN A 1 95 ? -17.456 -8.793 24.067 1.00 69.06 95 GLN A N 1
ATOM 701 C CA . GLN A 1 95 ? -17.626 -8.351 25.445 1.00 69.06 95 GLN A CA 1
ATOM 702 C C . GLN A 1 95 ? -17.475 -6.835 25.659 1.00 69.06 95 GLN A C 1
ATOM 704 O O . GLN A 1 95 ? -18.286 -6.230 26.355 1.00 69.06 95 GLN A O 1
ATOM 709 N N . GLU A 1 96 ? -16.462 -6.198 25.081 1.00 76.12 96 GLU A N 1
ATOM 710 C CA . GLU A 1 96 ? -16.250 -4.753 25.206 1.00 76.12 96 GLU A CA 1
ATOM 711 C C . GLU A 1 96 ? -17.319 -3.947 24.472 1.00 76.12 96 GLU A C 1
ATOM 713 O O . GLU A 1 96 ? -17.787 -2.935 24.992 1.00 76.12 96 GLU A O 1
ATOM 718 N N . ILE A 1 97 ? -17.781 -4.437 23.317 1.00 75.19 97 ILE A N 1
ATOM 719 C CA . ILE A 1 97 ? -18.922 -3.845 22.606 1.00 75.19 97 ILE A CA 1
ATOM 720 C C . ILE A 1 97 ? -20.164 -3.870 23.507 1.00 75.19 97 ILE A C 1
ATOM 722 O O . ILE A 1 97 ? -20.883 -2.871 23.594 1.00 75.19 97 ILE A O 1
ATOM 726 N N . LEU A 1 98 ? -20.400 -4.974 24.226 1.00 76.81 98 LEU A N 1
ATOM 727 C CA . LEU A 1 98 ? -21.509 -5.084 25.177 1.00 76.81 98 LEU A CA 1
ATOM 728 C C . LEU A 1 98 ? -21.356 -4.105 26.348 1.00 76.81 98 LEU A C 1
ATOM 730 O O . LEU A 1 98 ? -22.306 -3.393 26.666 1.00 76.81 98 LEU A O 1
ATOM 734 N N . LEU A 1 99 ? -20.172 -4.012 26.959 1.00 79.19 99 LEU A N 1
ATOM 735 C CA . LEU A 1 99 ? -19.925 -3.095 28.080 1.00 79.19 99 LEU A CA 1
ATOM 736 C C . LEU A 1 99 ? -20.093 -1.627 27.680 1.00 79.19 99 LEU A C 1
ATOM 738 O O . LEU A 1 99 ? -20.739 -0.859 28.392 1.00 79.19 99 LEU A O 1
ATOM 742 N N . GLN A 1 100 ? -19.562 -1.244 26.522 1.00 78.06 100 GLN A N 1
ATOM 743 C CA . GLN A 1 100 ? -19.680 0.111 25.996 1.00 78.06 100 GLN A CA 1
ATOM 744 C C . GLN A 1 100 ? -21.133 0.459 25.657 1.00 78.06 100 GLN A C 1
ATOM 746 O O . GLN A 1 100 ? -21.614 1.541 25.995 1.00 78.06 100 GLN A O 1
ATOM 751 N N . THR A 1 101 ? -21.865 -0.480 25.057 1.00 76.44 101 THR A N 1
ATOM 752 C CA . THR A 1 101 ? -23.287 -0.291 24.743 1.00 76.44 101 THR A CA 1
ATOM 753 C C . THR A 1 101 ? -24.129 -0.183 26.016 1.00 76.44 101 THR A C 1
ATOM 755 O O . THR A 1 101 ? -24.980 0.700 26.116 1.00 76.44 101 THR A O 1
ATOM 758 N N . ALA A 1 102 ? -23.863 -1.023 27.022 1.00 78.31 102 ALA A N 1
ATOM 759 C CA . ALA A 1 102 ? -24.508 -0.935 28.330 1.00 78.31 102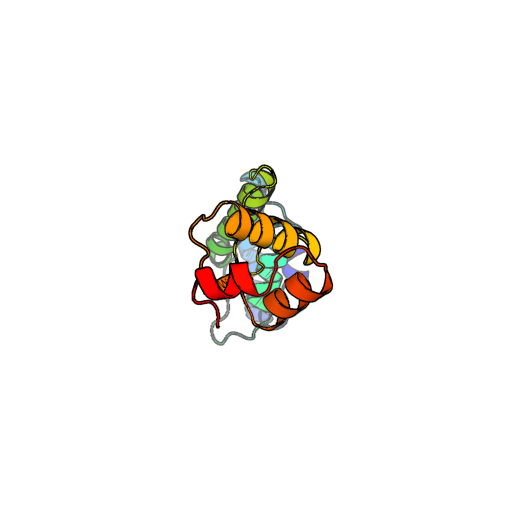 ALA A CA 1
ATOM 760 C C . ALA A 1 102 ? -24.212 0.407 29.012 1.00 78.31 102 ALA A C 1
ATOM 762 O O . ALA A 1 102 ? -25.114 1.030 29.564 1.00 78.31 102 ALA A O 1
ATOM 763 N N . GLN A 1 103 ? -22.971 0.895 28.930 1.00 80.81 103 GLN A N 1
ATOM 764 C CA . GLN A 1 103 ? -22.593 2.196 29.476 1.00 80.81 103 GLN A CA 1
ATOM 765 C C . GLN A 1 103 ? -23.375 3.338 28.816 1.00 80.81 103 GLN A C 1
ATOM 767 O O . GLN A 1 103 ? -23.854 4.224 29.523 1.00 80.81 103 GLN A O 1
ATOM 772 N N . TRP A 1 104 ? -23.543 3.322 27.492 1.00 80.06 104 TRP A N 1
ATOM 773 C CA . TRP A 1 104 ? -24.330 4.337 26.789 1.00 80.06 104 TRP A CA 1
ATOM 774 C C . TRP A 1 104 ? -25.808 4.310 27.180 1.00 80.06 104 TRP A C 1
ATOM 776 O O . TRP A 1 104 ? -26.359 5.365 27.494 1.00 80.06 104 TRP A O 1
ATOM 786 N N . LEU A 1 105 ? -26.409 3.116 27.233 1.00 76.44 105 LEU A N 1
ATOM 787 C CA . LEU A 1 105 ? -27.807 2.919 27.635 1.00 76.44 105 LEU A CA 1
ATOM 788 C C . LEU A 1 105 ? -28.050 3.349 29.088 1.00 76.44 105 LEU A C 1
ATOM 790 O O . LEU A 1 105 ? -29.007 4.061 29.369 1.00 76.44 105 LEU A O 1
ATOM 794 N N . ASN A 1 106 ? -27.156 2.987 30.009 1.00 74.81 106 ASN A N 1
ATOM 795 C CA . ASN A 1 106 ? -27.273 3.363 31.421 1.00 74.81 106 ASN A CA 1
ATOM 796 C C . ASN A 1 106 ? -27.004 4.856 31.660 1.00 74.81 106 ASN A C 1
ATOM 798 O O . ASN A 1 106 ? -27.562 5.444 32.581 1.00 74.81 106 ASN A O 1
ATOM 802 N N . SER A 1 107 ? -26.173 5.486 30.826 1.00 74.25 107 SER A N 1
ATOM 803 C CA . SER A 1 107 ? -25.871 6.921 30.921 1.00 74.25 107 SER A CA 1
ATOM 804 C C . SER A 1 107 ? -26.903 7.805 30.208 1.00 74.25 107 SER A C 1
ATOM 806 O O . SER A 1 107 ? -26.725 9.021 30.164 1.00 74.25 107 SER A O 1
ATOM 808 N N . GLY A 1 108 ? -27.936 7.218 29.585 1.00 68.00 108 GLY A N 1
ATOM 809 C CA . GLY A 1 108 ? -28.921 7.942 28.773 1.00 68.00 108 GLY A CA 1
ATOM 810 C C . GLY A 1 108 ? -28.321 8.639 27.544 1.00 68.00 108 GLY A C 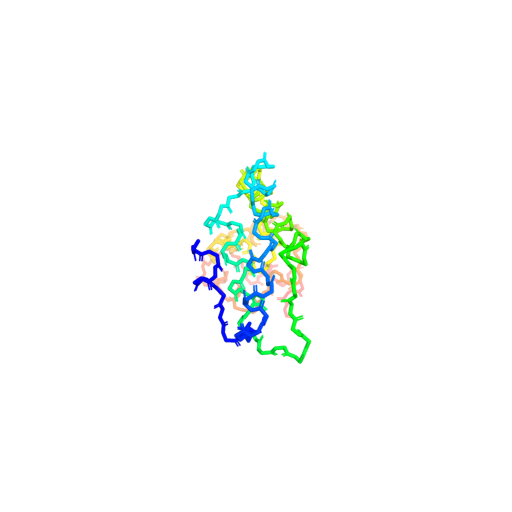1
ATOM 811 O O . GLY A 1 108 ? -28.917 9.567 26.996 1.00 68.00 108 GLY A O 1
ATOM 812 N N . ARG A 1 109 ? -27.116 8.236 27.118 1.00 67.50 109 ARG A N 1
ATOM 813 C CA . ARG A 1 109 ? -26.406 8.819 25.972 1.00 67.50 109 ARG A CA 1
ATOM 814 C C . ARG A 1 109 ? -27.035 8.288 24.681 1.00 67.50 109 ARG A C 1
ATOM 816 O O . ARG A 1 109 ? -27.509 7.157 24.637 1.00 67.50 109 ARG A O 1
ATOM 823 N N . PHE A 1 110 ? -27.011 9.089 23.616 1.00 66.38 110 PHE A N 1
ATOM 824 C CA . PHE A 1 110 ? -27.463 8.650 22.294 1.00 66.38 110 PHE A CA 1
ATOM 825 C C . PHE A 1 110 ? -26.730 7.371 21.866 1.00 66.38 110 PHE A C 1
ATOM 827 O O . PHE A 1 110 ? -25.498 7.348 21.808 1.00 66.38 110 PHE A O 1
ATOM 834 N N . VAL A 1 111 ? -27.499 6.328 21.554 1.00 65.75 111 VAL A N 1
ATOM 835 C CA . VAL A 1 111 ? -26.985 5.055 21.052 1.00 65.75 111 VAL A CA 1
ATOM 836 C C . VAL A 1 111 ? -27.212 5.007 19.543 1.00 65.75 111 VAL A C 1
ATOM 838 O O . VAL A 1 111 ? -28.361 5.087 19.105 1.00 65.75 111 VAL A O 1
ATOM 841 N N . PRO A 1 112 ? -26.154 4.878 18.725 1.00 63.34 112 PRO A N 1
ATOM 842 C CA . PRO A 1 112 ? -26.329 4.785 17.287 1.00 63.34 112 PRO A CA 1
ATOM 843 C C . PRO A 1 112 ? -27.070 3.486 16.915 1.00 63.34 112 PRO A C 1
ATOM 845 O O . PRO A 1 112 ? -26.731 2.421 17.436 1.00 63.34 112 PRO A O 1
ATOM 848 N N . PRO A 1 113 ? -28.037 3.530 15.980 1.00 58.47 113 PRO A N 1
ATOM 849 C CA . PRO A 1 113 ? -28.845 2.364 15.607 1.00 58.47 113 PRO A CA 1
ATOM 850 C C . PRO A 1 113 ? -28.007 1.217 15.021 1.00 58.47 113 PRO A C 1
ATOM 852 O O . PRO A 1 113 ? -28.348 0.054 15.201 1.00 58.47 113 PRO A O 1
ATOM 855 N N . SER A 1 114 ? -26.861 1.524 14.403 1.00 61.16 114 SER A N 1
ATOM 856 C CA . SER A 1 114 ? -25.911 0.525 13.893 1.00 61.16 114 SER A CA 1
ATOM 857 C C . SER A 1 114 ? -25.107 -0.197 14.986 1.00 61.16 114 SER A C 1
ATOM 859 O O . SER A 1 114 ? -24.432 -1.177 14.684 1.00 61.16 114 SER A O 1
ATOM 861 N N . ALA A 1 115 ? -25.130 0.283 16.238 1.00 62.25 115 ALA A N 1
ATOM 862 C CA . ALA A 1 115 ? -24.411 -0.336 17.356 1.00 62.25 115 ALA A CA 1
ATOM 863 C C . ALA A 1 115 ? -25.241 -1.401 18.092 1.00 62.25 115 ALA A C 1
ATOM 865 O O . ALA A 1 115 ? -24.673 -2.276 18.746 1.00 62.25 115 ALA A O 1
ATOM 866 N N . VAL A 1 116 ? -26.574 -1.367 17.973 1.00 65.38 116 VAL A N 1
ATOM 867 C CA . VAL A 1 116 ? -27.473 -2.300 18.669 1.00 65.38 116 VAL A CA 1
ATOM 868 C C . VAL A 1 116 ? -28.173 -3.206 17.665 1.00 65.38 116 VAL A C 1
ATOM 870 O O . VAL A 1 116 ? -29.303 -2.961 17.251 1.00 65.38 116 VAL A O 1
ATOM 873 N N . ASN A 1 117 ? -27.509 -4.306 17.314 1.00 70.69 117 ASN A N 1
ATOM 874 C CA . ASN A 1 117 ? -28.152 -5.399 16.589 1.00 70.69 117 ASN A CA 1
ATOM 875 C C . ASN A 1 117 ? -29.014 -6.252 17.531 1.00 70.69 117 ASN A C 1
ATOM 877 O O . ASN A 1 117 ? -28.768 -6.313 18.736 1.00 70.69 117 ASN A O 1
ATOM 881 N N . ASN A 1 118 ? -29.983 -6.983 16.968 1.00 74.69 118 ASN A N 1
ATOM 882 C CA . ASN A 1 118 ? -30.830 -7.924 17.716 1.00 74.69 118 ASN A CA 1
ATOM 883 C C . ASN A 1 118 ? -29.999 -8.921 18.547 1.00 74.69 118 ASN A C 1
ATOM 885 O O . ASN A 1 118 ? -30.331 -9.186 19.699 1.00 74.69 118 ASN A O 1
ATOM 889 N N . THR A 1 119 ? -28.878 -9.401 18.001 1.00 76.56 119 THR A N 1
ATOM 890 C CA . THR A 1 119 ? -27.935 -10.288 18.701 1.00 76.56 119 THR A CA 1
ATOM 891 C C . THR A 1 119 ? -27.266 -9.604 19.895 1.00 76.56 119 THR A C 1
ATOM 893 O O . THR A 1 119 ? -27.175 -10.192 20.967 1.00 76.56 119 THR A O 1
ATOM 896 N N . THR A 1 120 ? -26.832 -8.350 19.741 1.00 73.75 120 THR A N 1
ATOM 897 C CA . THR A 1 120 ? -26.231 -7.560 20.827 1.00 73.75 120 THR A CA 1
ATOM 898 C C . THR A 1 120 ? -27.260 -7.278 21.919 1.00 73.75 120 THR A C 1
ATOM 900 O O . THR A 1 120 ? -26.945 -7.385 23.098 1.00 73.75 120 THR A O 1
ATOM 903 N N . ARG A 1 121 ? -28.514 -6.989 21.547 1.00 71.94 121 ARG A N 1
ATOM 904 C CA . ARG A 1 121 ? -29.624 -6.784 22.490 1.00 71.94 121 ARG A CA 1
ATOM 905 C C . ARG A 1 121 ? -29.896 -8.032 23.335 1.00 71.94 121 ARG A C 1
ATOM 907 O O . ARG A 1 121 ? -30.004 -7.918 24.553 1.00 71.94 121 ARG A O 1
ATOM 914 N N . ASP A 1 122 ? -29.982 -9.204 22.704 1.00 75.50 122 ASP A N 1
ATOM 915 C CA . ASP A 1 122 ? -30.182 -10.476 23.412 1.00 75.50 122 ASP A CA 1
ATOM 916 C C . ASP A 1 122 ? -28.999 -10.794 24.336 1.00 75.50 122 ASP A C 1
ATOM 918 O O . ASP A 1 122 ? -29.189 -11.139 25.500 1.00 75.50 122 ASP A O 1
ATOM 922 N N . ALA A 1 123 ? -27.771 -10.553 23.866 1.00 79.31 123 ALA A N 1
ATOM 923 C CA . ALA A 1 123 ? -26.566 -10.723 24.667 1.00 79.31 123 ALA A CA 1
ATOM 924 C C . ALA A 1 123 ? -26.510 -9.772 25.880 1.00 79.31 123 ALA A C 1
ATOM 926 O O . ALA A 1 123 ? -26.122 -10.205 26.963 1.00 79.31 123 ALA A O 1
ATOM 927 N N . LEU A 1 124 ? -26.946 -8.512 25.747 1.00 77.19 124 LEU A N 1
ATOM 928 C CA . LEU A 1 124 ? -27.041 -7.559 26.865 1.00 77.19 124 LEU A CA 1
ATOM 929 C C . LEU A 1 124 ? -28.066 -8.000 27.915 1.00 77.19 124 LEU A C 1
ATOM 931 O O . LEU A 1 124 ? -27.796 -7.900 29.114 1.00 77.19 124 LEU A O 1
ATOM 935 N N . LEU A 1 125 ? -29.219 -8.511 27.469 1.00 78.31 125 LEU A N 1
ATOM 936 C CA . LEU A 1 125 ? -30.260 -9.048 28.347 1.00 78.31 125 LEU A CA 1
ATOM 937 C C . LEU A 1 125 ? -29.794 -10.326 29.052 1.00 78.31 125 LEU A C 1
ATOM 939 O O . LEU A 1 125 ? -29.991 -10.470 30.256 1.00 78.31 125 LEU A O 1
ATOM 943 N N . ARG A 1 126 ? -29.140 -11.235 28.321 1.00 77.81 126 ARG A N 1
ATOM 944 C CA . ARG A 1 126 ? -28.599 -12.490 28.857 1.00 77.81 126 ARG A CA 1
ATOM 945 C C . ARG A 1 126 ? -27.462 -12.257 29.848 1.00 77.81 126 ARG A C 1
ATOM 947 O O . ARG A 1 126 ? -27.352 -12.995 30.821 1.00 77.81 126 ARG A O 1
ATOM 954 N N . ALA A 1 127 ? -26.639 -11.238 29.613 1.00 76.00 127 ALA A N 1
ATOM 955 C CA . ALA A 1 127 ? -25.571 -10.827 30.519 1.00 76.00 127 ALA A CA 1
ATOM 956 C C . ALA A 1 127 ? -26.076 -10.012 31.727 1.00 76.00 127 ALA A C 1
ATOM 958 O O . ALA A 1 127 ? -25.290 -9.727 32.625 1.00 76.00 127 ALA A O 1
ATOM 959 N N . GLY A 1 128 ? -27.356 -9.614 31.756 1.00 78.62 128 GLY A N 1
ATOM 960 C CA . GLY A 1 128 ? -27.930 -8.799 32.834 1.00 78.62 128 GLY A CA 1
ATOM 961 C C . GLY A 1 128 ? -27.388 -7.366 32.901 1.00 78.62 128 GLY A C 1
ATOM 962 O O . GLY A 1 128 ? -27.554 -6.698 33.916 1.00 78.62 128 GLY A O 1
ATOM 963 N N . LEU A 1 129 ? -26.735 -6.887 31.837 1.00 75.25 129 LEU A N 1
ATOM 964 C CA . LEU A 1 129 ? -26.085 -5.570 31.792 1.00 75.25 129 LEU A CA 1
ATOM 965 C C . LEU A 1 129 ? -27.076 -4.421 31.544 1.00 75.25 129 LEU A C 1
ATOM 967 O O . LEU A 1 129 ? -26.760 -3.261 31.809 1.00 75.25 129 LEU A O 1
ATOM 971 N N . VAL A 1 130 ? -28.258 -4.741 31.008 1.00 69.88 130 VAL A N 1
ATOM 972 C CA . VAL A 1 130 ? -29.336 -3.796 30.690 1.00 69.88 130 VAL A CA 1
ATOM 973 C C . VAL A 1 130 ? -30.682 -4.464 30.977 1.00 69.88 130 VAL A C 1
ATOM 975 O O . VAL A 1 130 ? -30.854 -5.657 30.722 1.00 69.88 130 VAL A O 1
ATOM 978 N N . THR A 1 131 ? -31.662 -3.711 31.483 1.00 74.50 131 THR A N 1
ATOM 979 C CA . THR A 1 131 ? -33.023 -4.217 31.712 1.00 74.50 131 THR A CA 1
ATOM 980 C C . THR A 1 131 ? -33.924 -4.000 30.491 1.00 74.50 131 THR A C 1
ATOM 982 O O . THR A 1 131 ? -33.709 -3.110 29.663 1.00 74.50 131 THR A O 1
ATOM 985 N N . LYS A 1 132 ? -34.993 -4.802 30.378 1.00 67.88 132 LYS A N 1
ATOM 986 C CA . LYS A 1 132 ? -36.013 -4.632 29.322 1.00 67.88 132 LYS A CA 1
ATOM 987 C C . LYS A 1 132 ? -36.669 -3.246 29.360 1.00 67.88 132 LYS A C 1
ATOM 989 O O . LYS A 1 132 ? -37.130 -2.771 28.328 1.00 67.88 132 LYS A O 1
ATOM 994 N N . GLU A 1 133 ? -36.712 -2.619 30.531 1.00 68.69 133 GLU A N 1
ATOM 995 C CA . GLU A 1 133 ? -37.285 -1.290 30.733 1.00 68.69 133 GLU A CA 1
ATOM 996 C C . GLU A 1 133 ? -36.394 -0.196 30.129 1.00 68.69 133 GLU A C 1
ATOM 998 O O . GLU A 1 133 ? -36.879 0.617 29.346 1.00 68.69 133 GLU A O 1
ATOM 1003 N N . THR A 1 134 ? -35.076 -0.256 30.356 1.00 66.75 134 THR A N 1
ATOM 1004 C CA . THR A 1 134 ? -34.102 0.668 29.748 1.00 66.75 134 THR A CA 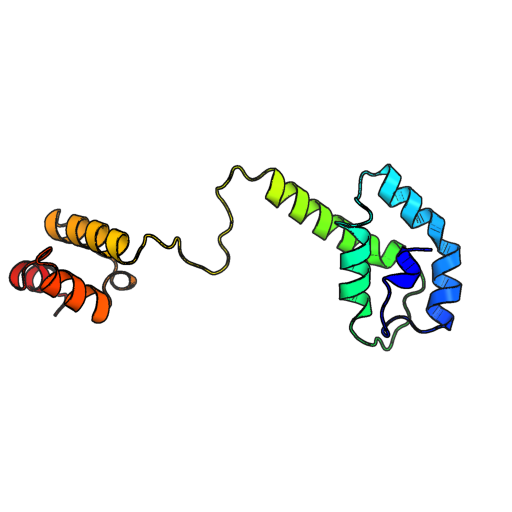1
ATOM 1005 C C . THR A 1 134 ? -34.128 0.601 28.219 1.00 66.75 134 THR A C 1
ATOM 1007 O O . THR A 1 134 ? -34.111 1.631 27.552 1.00 66.75 134 THR A O 1
ATOM 1010 N N . LEU A 1 135 ? -34.241 -0.597 27.636 1.00 66.50 135 LEU A N 1
ATOM 1011 C CA . LEU A 1 135 ? -34.333 -0.748 26.177 1.00 66.50 135 LEU A CA 1
ATOM 1012 C C . LEU A 1 135 ? -35.627 -0.156 25.592 1.00 66.50 135 LEU A C 1
ATOM 1014 O O . LEU A 1 135 ? -35.585 0.440 24.514 1.00 66.50 135 LEU A O 1
ATOM 1018 N N . ARG A 1 136 ? -36.760 -0.272 26.303 1.00 65.88 136 ARG A N 1
ATOM 1019 C CA . ARG A 1 136 ? -38.033 0.348 25.891 1.00 65.88 136 ARG A CA 1
ATOM 1020 C C . ARG A 1 136 ? -37.977 1.872 25.951 1.00 65.88 136 ARG A C 1
ATOM 1022 O O . ARG A 1 136 ? -38.469 2.517 25.030 1.00 65.88 136 ARG A O 1
ATOM 1029 N N . SER A 1 137 ? -37.350 2.441 26.981 1.00 66.25 137 SER A N 1
ATOM 1030 C CA . SER A 1 137 ? -37.195 3.897 27.124 1.00 66.25 137 SER A CA 1
ATOM 1031 C C . SER A 1 137 ? -36.397 4.533 25.983 1.00 66.25 137 SER A C 1
ATOM 1033 O O . SER A 1 137 ? -36.651 5.677 25.621 1.00 66.25 137 SER A O 1
ATOM 1035 N N . HIS A 1 138 ? -35.479 3.785 25.366 1.00 62.19 138 HIS A N 1
ATOM 1036 C CA . HIS A 1 138 ? -34.700 4.236 24.210 1.00 62.19 138 HIS A CA 1
ATOM 1037 C C . HIS A 1 138 ? -35.354 3.926 22.848 1.00 62.19 138 HIS A C 1
ATOM 1039 O O . HIS A 1 138 ? -34.701 4.088 21.820 1.00 62.19 138 HIS A O 1
ATOM 1045 N N . GLN A 1 139 ? -36.622 3.486 22.822 1.00 58.34 139 GLN A N 1
ATOM 1046 C CA . GLN A 1 139 ? -37.347 3.074 21.606 1.00 58.34 139 GLN A CA 1
ATOM 1047 C C . GLN A 1 139 ? -36.628 1.981 20.789 1.00 58.34 139 GLN A C 1
ATOM 1049 O O . GLN A 1 139 ? -36.815 1.869 19.581 1.00 58.34 139 GLN A O 1
ATOM 1054 N N . ILE A 1 140 ? -35.821 1.139 21.442 1.00 59.06 140 ILE A N 1
ATOM 1055 C CA . ILE A 1 140 ? -35.165 -0.017 20.817 1.00 59.06 140 ILE A CA 1
ATOM 1056 C C . ILE A 1 140 ? -36.064 -1.250 21.011 1.00 59.06 140 ILE A C 1
ATOM 1058 O O . ILE A 1 140 ? -35.654 -2.244 21.623 1.00 59.06 140 ILE A O 1
ATOM 1062 N N . TYR A 1 141 ? -37.313 -1.144 20.554 1.00 46.56 141 TYR A N 1
ATOM 1063 C CA . TYR A 1 141 ? -38.309 -2.216 20.591 1.00 46.56 141 TYR A CA 1
ATOM 1064 C C . TYR A 1 141 ? -38.690 -2.641 19.177 1.00 46.56 141 TYR A C 1
ATOM 1066 O O . TYR A 1 141 ? -38.959 -1.738 18.356 1.00 46.56 141 TYR A O 1
#

Organism: NCBI:txid1798805

Sequence (141 aa):
MACLAACGEGLCVEARAVIQATAPVIDGWMAAGYDLDADILPVLQARTLRKRDDPIRTWAYFTPAVAKRHAQRVALTAKPKSAGETQTAPTLSAQEILLQTAQWLNSGRFVPPSAVNNTTRDALLRAGLVTKETLRSHQIY

Radius of gyration: 26.58 Å; chains: 1; bounding box: 59×24×59 Å

pLDDT: mean 72.33, std 12.06, range [37.22, 86.44]